Protein AF-A0A150UNK2-F1 (afdb_monomer_lite)

pLDDT: mean 72.12, std 15.68, range [41.41, 93.94]

Sequence (93 aa):
LLQNENAEIRKLLRYRKDRTKGKRVAIKGKFIFNTREILEVVEKAEAEASTKKSKKRRRMKSTTYEIEEEEEEVLEILSEDSEGECIVVAQQR

Foldseek 3Di:
DVVVVVVVVVVVVVVVVDDPDDDCNVCVPKDKDWPVVVVVVVVVVVVVVVVVVVVVVVVPPPDDDDDPDDDDPDDPDPDDPDVTDIDIDDDDD

Radius of gyration: 26.02 Å; chains: 1; bounding box: 39×38×78 Å

Structure (mmCIF, N/CA/C/O backbone):
data_AF-A0A150UNK2-F1
#
_entry.id   AF-A0A150UNK2-F1
#
loop_
_atom_site.group_PDB
_atom_site.id
_atom_site.type_symbol
_atom_site.label_atom_id
_atom_site.label_alt_id
_atom_site.label_comp_id
_atom_site.label_asym_id
_atom_site.label_entity_id
_atom_site.label_seq_id
_atom_site.pdbx_PDB_ins_code
_atom_site.Cartn_x
_atom_site.Cartn_y
_atom_site.Cartn_z
_atom_site.occupancy
_atom_site.B_iso_or_equiv
_atom_site.auth_seq_id
_atom_site.auth_comp_id
_atom_site.auth_asym_id
_atom_site.auth_atom_id
_atom_site.pdbx_PDB_model_num
ATOM 1 N N . LEU A 1 1 ? -9.037 -15.204 38.621 1.00 69.88 1 LEU A N 1
ATOM 2 C CA . LEU A 1 1 ? -9.211 -13.750 38.852 1.00 69.88 1 LEU A CA 1
ATOM 3 C C . LEU A 1 1 ? -8.127 -12.943 38.142 1.00 69.88 1 LEU A C 1
ATOM 5 O O . LEU A 1 1 ? -8.424 -12.414 37.082 1.00 69.88 1 LEU A O 1
ATOM 9 N N . LEU A 1 2 ? -6.868 -12.990 38.589 1.00 76.75 2 LEU A N 1
ATOM 10 C CA . LEU A 1 2 ? -5.745 -12.246 37.982 1.00 76.75 2 LEU A CA 1
ATOM 11 C C . LEU A 1 2 ? -5.528 -12.471 36.472 1.00 76.75 2 LEU A C 1
ATOM 13 O O . LEU A 1 2 ? -5.153 -11.550 35.752 1.00 76.75 2 LEU A O 1
ATOM 17 N N . GLN A 1 3 ? -5.743 -13.686 35.958 1.00 80.25 3 GLN A N 1
ATOM 18 C CA . GLN A 1 3 ? -5.624 -13.951 34.515 1.00 80.25 3 GLN A CA 1
ATOM 19 C C . GLN A 1 3 ? -6.730 -13.266 33.697 1.00 80.25 3 GLN A C 1
ATOM 21 O O . GLN A 1 3 ? -6.454 -12.769 32.605 1.00 80.25 3 GLN A O 1
ATOM 26 N N . ASN A 1 4 ? -7.950 -13.190 34.240 1.00 79.56 4 ASN A N 1
ATOM 27 C CA . ASN A 1 4 ? -9.080 -12.536 33.581 1.00 79.56 4 ASN A CA 1
ATOM 28 C C . ASN A 1 4 ? -8.902 -11.014 33.579 1.00 79.56 4 ASN A C 1
ATOM 30 O O . ASN A 1 4 ? -9.020 -10.403 32.523 1.00 79.56 4 ASN A O 1
ATOM 34 N N . GLU A 1 5 ? -8.500 -10.418 34.706 1.00 82.12 5 GLU A N 1
ATOM 35 C CA . GLU A 1 5 ? -8.179 -8.982 34.775 1.00 82.12 5 GLU A CA 1
ATOM 36 C C . GLU A 1 5 ? -7.054 -8.602 33.807 1.00 82.12 5 GLU A C 1
ATOM 38 O O . GLU A 1 5 ? -7.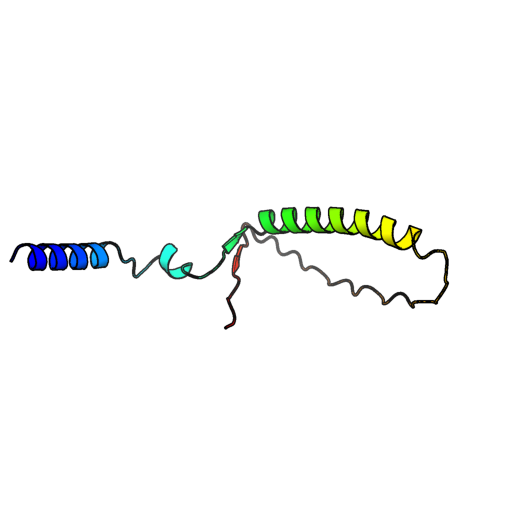160 -7.636 33.052 1.00 82.12 5 GLU A O 1
ATOM 43 N N . ASN A 1 6 ? -5.992 -9.410 33.742 1.00 88.44 6 ASN A N 1
ATOM 44 C CA . ASN A 1 6 ? -4.914 -9.193 32.780 1.00 88.44 6 ASN A CA 1
ATOM 45 C C . ASN A 1 6 ? -5.395 -9.292 31.323 1.00 88.44 6 ASN A C 1
ATOM 47 O O . ASN A 1 6 ? -4.918 -8.545 30.464 1.00 88.44 6 ASN A O 1
ATOM 51 N N . ALA A 1 7 ? -6.323 -10.201 31.018 1.00 90.81 7 ALA A N 1
ATOM 52 C CA . ALA A 1 7 ? -6.898 -10.329 29.683 1.00 90.81 7 ALA A CA 1
ATOM 53 C C . ALA A 1 7 ? -7.769 -9.116 29.313 1.00 90.81 7 ALA A C 1
ATOM 55 O O . ALA A 1 7 ? -7.676 -8.614 28.187 1.00 90.81 7 ALA A O 1
ATOM 56 N N . GLU A 1 8 ? -8.559 -8.604 30.254 1.00 90.56 8 GLU A N 1
ATOM 57 C CA . GLU A 1 8 ? -9.389 -7.412 30.066 1.00 90.56 8 GLU A CA 1
ATOM 58 C C . GLU A 1 8 ? -8.547 -6.151 29.862 1.00 90.56 8 GLU A C 1
ATOM 60 O O . GLU A 1 8 ? -8.753 -5.429 28.883 1.00 90.56 8 GLU A O 1
ATOM 65 N N . ILE A 1 9 ? -7.519 -5.939 30.688 1.00 91.06 9 ILE A N 1
ATOM 66 C CA . ILE A 1 9 ? -6.581 -4.816 30.543 1.00 91.06 9 ILE A CA 1
ATOM 67 C C . ILE A 1 9 ? -5.889 -4.867 29.175 1.00 91.06 9 ILE A C 1
ATOM 69 O O . ILE A 1 9 ? -5.782 -3.852 28.481 1.00 91.06 9 ILE A O 1
ATOM 73 N N . ARG A 1 10 ? -5.466 -6.057 28.728 1.00 90.06 10 ARG A N 1
ATOM 74 C CA . ARG A 1 10 ? -4.860 -6.240 27.399 1.00 90.06 10 ARG A CA 1
ATOM 75 C C . ARG A 1 10 ? -5.836 -5.921 26.265 1.00 90.06 10 ARG A C 1
ATOM 77 O O . ARG A 1 10 ? -5.420 -5.290 25.292 1.00 90.06 10 ARG A O 1
ATOM 84 N N . LYS A 1 11 ? -7.110 -6.315 26.367 1.00 89.25 11 LYS A N 1
ATOM 85 C CA . LYS A 1 11 ? -8.156 -5.957 25.387 1.00 89.25 11 LYS A CA 1
ATOM 86 C C . LYS A 1 11 ? -8.348 -4.444 25.303 1.00 89.25 11 LYS A C 1
ATOM 88 O O . LYS A 1 11 ? -8.353 -3.887 24.208 1.00 89.25 11 LYS A O 1
ATOM 93 N N . LEU A 1 12 ? -8.435 -3.781 26.451 1.00 88.25 12 LEU A N 1
ATOM 94 C CA . LEU A 1 12 ? -8.648 -2.337 26.550 1.00 88.25 12 LEU A CA 1
ATOM 95 C C . LEU A 1 12 ? -7.468 -1.552 25.956 1.00 88.25 12 LEU A C 1
ATOM 97 O O . LEU A 1 12 ? -7.654 -0.588 25.212 1.00 88.25 12 LEU A O 1
ATOM 101 N N . LEU A 1 13 ? -6.241 -2.013 26.210 1.00 88.56 13 LEU A N 1
ATOM 102 C CA . LEU A 1 13 ? -5.034 -1.445 25.612 1.00 88.56 13 LEU A CA 1
ATOM 103 C C . LEU A 1 13 ? -4.967 -1.645 24.096 1.00 88.56 13 LEU A C 1
ATOM 105 O O . LEU A 1 13 ? -4.539 -0.725 23.400 1.00 88.56 13 LEU A O 1
ATOM 109 N N . ARG A 1 14 ? -5.383 -2.806 23.570 1.00 87.44 14 ARG A N 1
ATOM 110 C CA . ARG A 1 14 ? -5.473 -3.021 22.114 1.00 87.44 14 ARG A CA 1
ATOM 111 C C . ARG A 1 14 ? -6.445 -2.035 21.482 1.00 87.44 14 ARG A C 1
ATOM 113 O O . ARG A 1 14 ? -6.047 -1.319 20.576 1.00 87.44 14 ARG A O 1
ATOM 120 N N . TYR A 1 15 ? -7.642 -1.900 22.048 1.00 83.50 15 TYR A N 1
ATOM 121 C CA . TYR A 1 15 ? -8.654 -0.975 21.540 1.00 83.50 15 TYR A CA 1
ATOM 122 C C . TYR A 1 15 ? -8.170 0.484 21.518 1.00 83.50 15 TYR A C 1
ATOM 124 O O . TYR A 1 15 ? -8.387 1.198 20.547 1.00 83.50 15 TYR A O 1
ATOM 132 N N . ARG A 1 16 ? -7.445 0.928 22.557 1.00 81.31 16 ARG A N 1
ATOM 133 C CA . ARG A 1 16 ? -6.850 2.280 22.597 1.00 81.31 16 ARG A CA 1
ATOM 134 C C . ARG A 1 16 ? -5.720 2.480 21.583 1.00 81.31 16 ARG A C 1
ATOM 136 O O . ARG A 1 16 ? -5.478 3.606 21.156 1.00 81.31 16 ARG A O 1
ATOM 143 N N . LYS A 1 17 ? -4.989 1.416 21.245 1.00 82.75 17 LYS A N 1
ATOM 144 C CA . LYS A 1 17 ? -3.891 1.451 20.267 1.00 82.75 17 LYS A CA 1
ATOM 145 C C . LYS A 1 17 ? -4.381 1.296 18.829 1.00 82.75 17 LYS A C 1
ATOM 147 O O . LYS A 1 17 ? -3.696 1.762 17.915 1.00 82.75 17 LYS A O 1
ATOM 152 N N . ASP A 1 18 ? -5.540 0.679 18.633 1.00 84.69 18 ASP A N 1
ATOM 153 C CA . ASP A 1 18 ? -6.158 0.520 17.327 1.00 84.69 18 ASP A CA 1
ATOM 154 C C . ASP A 1 18 ? -6.600 1.881 16.793 1.00 84.69 18 ASP A C 1
ATOM 156 O O . ASP A 1 18 ? -7.549 2.516 17.250 1.00 84.69 18 ASP A O 1
ATOM 160 N N . ARG A 1 19 ? -5.866 2.357 15.787 1.00 81.88 19 ARG A N 1
ATOM 161 C CA . ARG A 1 19 ? -6.229 3.573 15.067 1.00 81.88 19 ARG A CA 1
ATOM 162 C C . ARG A 1 19 ? -7.321 3.236 14.063 1.00 81.88 19 ARG A C 1
ATOM 164 O O . ARG A 1 19 ? -7.113 2.405 13.185 1.00 81.88 19 ARG A O 1
ATOM 171 N N . THR A 1 20 ? -8.451 3.925 14.171 1.00 84.62 20 THR A N 1
ATOM 172 C CA . THR A 1 20 ? -9.601 3.777 13.263 1.00 84.62 20 THR A CA 1
ATOM 173 C C . THR A 1 20 ? -9.660 4.863 12.187 1.00 84.62 20 THR A C 1
ATOM 175 O O . THR A 1 20 ? -10.347 4.691 11.187 1.00 84.62 20 THR A O 1
ATOM 178 N N . LYS A 1 21 ? -8.929 5.976 12.358 1.00 84.88 21 LYS A N 1
ATOM 179 C CA . LYS A 1 21 ? -8.919 7.126 11.436 1.00 84.88 21 LYS A CA 1
ATOM 180 C C . LYS A 1 21 ? -7.503 7.667 11.186 1.00 84.88 21 LYS A C 1
ATOM 182 O O . LYS A 1 21 ? -6.565 7.380 11.933 1.00 84.88 21 LYS A O 1
ATOM 187 N N . GLY A 1 22 ? -7.366 8.495 10.148 1.00 86.88 22 GLY A N 1
ATOM 188 C CA . GLY A 1 22 ? -6.152 9.256 9.823 1.00 86.88 22 GLY A CA 1
ATOM 189 C C . GLY A 1 22 ? -5.216 8.579 8.814 1.00 86.88 22 GLY A C 1
ATOM 190 O O . GLY A 1 22 ? -5.488 7.483 8.326 1.00 86.88 22 GLY A O 1
ATOM 191 N N . LYS A 1 23 ? -4.079 9.236 8.524 1.00 84.38 23 LYS A N 1
ATOM 192 C CA . LYS A 1 23 ? -3.141 8.835 7.454 1.00 84.38 23 LYS A CA 1
ATOM 193 C C . LYS A 1 23 ? -2.710 7.368 7.556 1.00 84.38 23 LYS A C 1
ATOM 195 O O . LYS A 1 23 ? -2.858 6.635 6.593 1.00 84.38 23 LYS A O 1
ATOM 200 N N . ARG A 1 24 ? -2.270 6.905 8.737 1.00 81.75 24 ARG A N 1
ATOM 201 C CA . ARG A 1 24 ? -1.809 5.510 8.935 1.00 81.75 24 ARG A CA 1
ATOM 202 C C . ARG A 1 24 ? -2.869 4.456 8.614 1.00 81.75 24 ARG A C 1
ATOM 204 O O . ARG A 1 24 ? -2.507 3.371 8.188 1.00 81.75 24 ARG A O 1
ATOM 211 N N . VAL A 1 25 ? -4.146 4.762 8.843 1.00 86.12 25 VAL A N 1
ATOM 212 C CA . VAL A 1 25 ? -5.253 3.849 8.524 1.00 86.12 25 VAL A CA 1
ATOM 213 C C . VAL A 1 25 ? -5.534 3.874 7.026 1.00 86.12 25 VAL A C 1
ATOM 215 O O . VAL A 1 25 ? -5.677 2.817 6.427 1.00 86.12 25 VAL A O 1
ATOM 218 N N . ALA A 1 26 ? -5.520 5.061 6.412 1.00 83.50 26 ALA A N 1
ATOM 219 C CA . ALA A 1 26 ? -5.740 5.238 4.975 1.00 83.50 26 ALA A CA 1
ATOM 220 C C . ALA A 1 26 ? -4.670 4.562 4.097 1.00 83.50 26 ALA A C 1
ATOM 222 O O . ALA A 1 26 ? -4.975 4.135 2.980 1.00 83.50 26 ALA A O 1
ATOM 223 N N . ILE A 1 27 ? -3.438 4.463 4.608 1.00 83.94 27 ILE A N 1
ATOM 224 C CA . ILE A 1 27 ? -2.293 3.835 3.929 1.00 83.94 27 ILE A CA 1
ATOM 225 C C . ILE A 1 27 ? -2.038 2.388 4.383 1.00 83.94 27 ILE A C 1
ATOM 227 O O . ILE A 1 27 ? -1.135 1.733 3.873 1.00 83.94 27 ILE A O 1
ATOM 231 N N . LYS A 1 28 ? -2.798 1.862 5.355 1.00 82.94 28 LYS A N 1
ATOM 232 C CA . LYS A 1 28 ? -2.598 0.498 5.862 1.00 82.94 28 LYS A CA 1
ATOM 233 C C . LYS A 1 28 ? -2.865 -0.515 4.746 1.00 82.94 28 LYS A C 1
ATOM 235 O O . LYS A 1 28 ? -3.931 -0.494 4.143 1.00 82.94 28 LYS A O 1
ATOM 240 N N . GLY A 1 29 ? -1.912 -1.41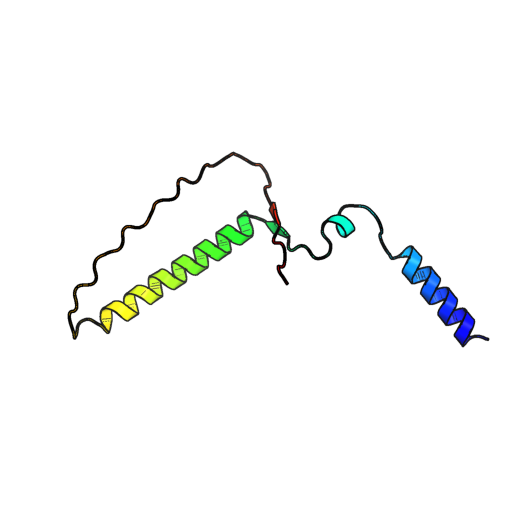9 4.510 1.00 79.56 29 GLY A N 1
ATOM 241 C CA . GLY A 1 29 ? -2.015 -2.432 3.452 1.00 79.56 29 GLY A CA 1
ATOM 242 C C . GLY A 1 29 ? -1.805 -1.889 2.035 1.00 79.56 29 GLY A C 1
ATOM 243 O O . GLY A 1 29 ? -1.974 -2.637 1.081 1.00 79.56 29 GLY A O 1
ATOM 244 N N . LYS A 1 30 ? -1.437 -0.609 1.897 1.00 83.44 30 LYS A N 1
ATOM 245 C CA . LYS A 1 30 ? -1.001 -0.012 0.638 1.00 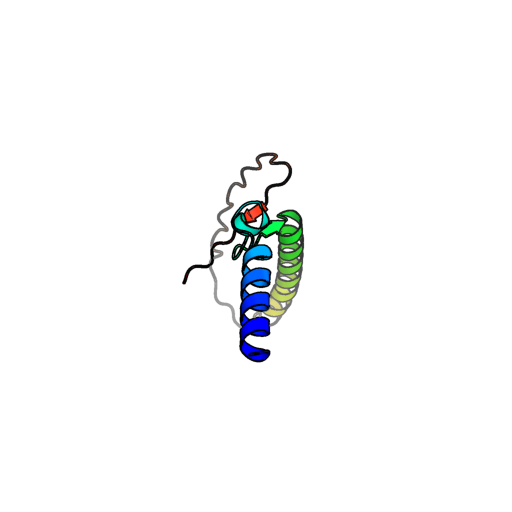83.44 30 LYS A CA 1
ATOM 246 C C . LYS A 1 30 ? 0.507 0.161 0.684 1.00 83.44 30 LYS A C 1
ATOM 248 O O . LYS A 1 30 ? 1.043 0.632 1.688 1.00 83.44 30 LYS A O 1
ATOM 253 N N . PHE A 1 31 ? 1.173 -0.194 -0.402 1.00 75.94 31 PHE A N 1
ATOM 254 C CA . PHE A 1 31 ? 2.564 0.181 -0.595 1.00 75.94 31 PHE A CA 1
ATOM 255 C C . PHE A 1 31 ? 2.596 1.579 -1.203 1.00 75.94 31 PHE A C 1
ATOM 257 O O . PHE A 1 31 ? 1.906 1.840 -2.189 1.00 75.94 31 PHE A O 1
ATOM 264 N N . ILE A 1 32 ? 3.341 2.475 -0.559 1.00 75.19 32 ILE A N 1
ATOM 265 C CA . ILE A 1 32 ? 3.540 3.851 -1.005 1.00 75.19 32 ILE A CA 1
ATOM 266 C C . ILE A 1 32 ? 5.029 4.011 -1.206 1.00 75.19 32 ILE A C 1
ATOM 268 O O . ILE A 1 32 ? 5.796 3.865 -0.255 1.00 75.19 32 ILE A O 1
ATOM 272 N N . PHE A 1 33 ? 5.405 4.306 -2.437 1.00 79.56 33 PHE A N 1
ATOM 273 C CA . PHE A 1 33 ? 6.779 4.582 -2.803 1.00 79.56 33 PHE A CA 1
ATOM 274 C C . PHE A 1 33 ? 6.875 6.012 -3.303 1.00 79.56 33 PHE A C 1
ATOM 276 O O . PHE A 1 33 ? 5.948 6.531 -3.935 1.00 79.56 33 PHE A O 1
ATOM 283 N N . ASN A 1 34 ? 8.001 6.649 -3.007 1.00 85.69 34 ASN A N 1
ATOM 284 C CA . ASN A 1 34 ? 8.334 7.907 -3.639 1.00 85.69 34 ASN A CA 1
ATOM 285 C C . ASN A 1 34 ? 8.700 7.627 -5.098 1.00 85.69 34 ASN A C 1
ATOM 287 O O . ASN A 1 34 ? 9.525 6.757 -5.378 1.00 85.69 34 ASN A O 1
ATOM 291 N N . THR A 1 35 ? 8.116 8.384 -6.020 1.00 85.25 35 THR A N 1
ATOM 292 C CA . THR A 1 35 ? 8.410 8.270 -7.451 1.00 85.25 35 THR A CA 1
ATOM 293 C C . THR A 1 35 ? 9.905 8.427 -7.724 1.00 85.25 35 THR A C 1
ATOM 295 O O . THR A 1 35 ? 10.457 7.664 -8.507 1.00 85.25 35 THR A O 1
ATOM 298 N N . ARG A 1 36 ? 10.603 9.310 -6.993 1.00 84.44 36 ARG A N 1
ATOM 299 C CA . ARG A 1 36 ? 12.065 9.465 -7.111 1.00 84.44 36 ARG A CA 1
ATOM 300 C C . ARG A 1 36 ? 12.828 8.185 -6.765 1.00 84.44 36 ARG A C 1
ATOM 302 O O . ARG A 1 36 ? 13.722 7.791 -7.500 1.00 84.44 36 ARG A O 1
ATOM 309 N N . GLU A 1 37 ? 12.442 7.512 -5.682 1.00 83.50 37 GLU A N 1
ATOM 310 C CA . GLU A 1 37 ? 13.083 6.260 -5.259 1.00 83.50 37 GLU A CA 1
ATOM 311 C C . GLU A 1 37 ? 12.844 5.136 -6.275 1.00 83.50 37 GLU A C 1
ATOM 313 O O . GLU A 1 37 ? 13.747 4.345 -6.536 1.00 83.50 37 GLU A O 1
ATOM 318 N N . ILE A 1 38 ? 11.650 5.074 -6.881 1.00 86.19 38 ILE A N 1
ATOM 319 C CA . ILE A 1 38 ? 11.360 4.111 -7.952 1.00 86.19 38 ILE A CA 1
ATOM 320 C C . ILE A 1 38 ? 12.207 4.413 -9.186 1.00 86.19 38 ILE A C 1
ATOM 322 O O . ILE A 1 38 ? 12.821 3.494 -9.723 1.00 86.19 38 ILE A O 1
ATOM 326 N N . LEU A 1 39 ? 12.261 5.675 -9.620 1.00 88.38 39 LEU A N 1
ATOM 327 C CA . LEU A 1 39 ? 13.022 6.079 -10.803 1.00 88.38 39 LEU A CA 1
ATOM 328 C C . LEU A 1 39 ? 14.501 5.709 -10.669 1.00 88.38 39 LEU A C 1
ATOM 330 O O . LEU A 1 39 ? 15.058 5.103 -11.578 1.00 88.38 39 LEU A O 1
ATOM 334 N N . GLU A 1 40 ? 15.110 5.953 -9.506 1.00 90.69 40 GLU A N 1
ATOM 335 C CA . GLU A 1 40 ? 16.498 5.552 -9.248 1.00 90.69 40 GLU A CA 1
ATOM 336 C C . GLU A 1 40 ? 16.715 4.033 -9.333 1.00 90.69 40 GLU A C 1
ATOM 338 O O . GLU A 1 40 ? 17.775 3.569 -9.757 1.00 90.69 40 GLU A O 1
ATOM 343 N N . VAL A 1 41 ? 15.744 3.232 -8.884 1.00 89.56 41 VAL A N 1
ATOM 344 C CA . VAL A 1 41 ? 15.826 1.765 -8.960 1.00 89.56 41 VAL A CA 1
ATOM 345 C C . VAL A 1 41 ? 15.675 1.289 -10.403 1.00 89.56 41 VAL A C 1
ATOM 347 O O . VAL A 1 41 ? 16.418 0.400 -10.824 1.00 89.56 41 VAL A O 1
ATOM 350 N N . VAL A 1 42 ? 14.748 1.883 -11.157 1.00 91.38 42 VAL A N 1
ATOM 351 C CA . VAL A 1 42 ? 14.519 1.574 -12.574 1.00 91.38 42 VAL A CA 1
ATOM 352 C C . VAL A 1 42 ? 15.765 1.899 -13.392 1.00 91.38 42 VAL A C 1
ATOM 354 O O . VAL A 1 42 ? 16.278 1.015 -14.075 1.00 91.38 42 VAL A O 1
ATOM 357 N N . GLU A 1 43 ? 16.330 3.096 -13.232 1.00 93.94 43 GLU A N 1
ATOM 358 C CA . GLU A 1 43 ? 17.537 3.528 -13.945 1.00 93.94 43 GLU A CA 1
ATOM 359 C C . GLU A 1 43 ? 18.721 2.577 -13.690 1.00 93.94 43 GLU A C 1
ATOM 361 O O . GLU A 1 43 ? 19.410 2.142 -14.617 1.00 93.94 43 GLU A O 1
ATOM 366 N N . LYS A 1 44 ? 18.927 2.161 -12.432 1.00 93.44 44 LYS A N 1
ATOM 367 C CA . LYS A 1 44 ? 19.958 1.169 -12.078 1.00 93.44 44 LYS A CA 1
ATOM 368 C C . LYS A 1 44 ? 19.703 -0.187 -12.739 1.00 93.44 44 LYS A C 1
ATOM 370 O O . LYS A 1 44 ? 20.637 -0.798 -13.262 1.00 93.44 44 LYS A O 1
ATOM 375 N N . ALA A 1 45 ? 18.460 -0.664 -12.732 1.00 92.38 45 ALA A N 1
ATOM 376 C CA . ALA A 1 45 ? 18.096 -1.942 -13.337 1.00 92.38 45 ALA A CA 1
ATOM 377 C C . ALA A 1 45 ? 18.285 -1.934 -14.864 1.00 92.38 45 ALA A C 1
ATOM 379 O O . ALA A 1 45 ? 18.801 -2.905 -15.427 1.00 92.38 45 ALA A O 1
ATOM 380 N N . GLU A 1 46 ? 17.934 -0.835 -15.531 1.00 90.75 46 GLU A N 1
ATOM 381 C CA . GLU A 1 46 ? 18.155 -0.631 -16.964 1.00 90.75 46 GLU A CA 1
ATOM 382 C C . GLU A 1 46 ? 19.648 -0.599 -17.311 1.00 90.75 46 GLU A C 1
ATOM 384 O O . GLU A 1 46 ? 20.087 -1.294 -18.237 1.00 90.75 46 GLU A O 1
ATOM 389 N N . ALA A 1 47 ? 20.459 0.122 -16.530 1.00 90.69 47 ALA A N 1
ATOM 390 C CA . ALA A 1 47 ? 21.912 0.145 -16.684 1.00 90.69 47 ALA A CA 1
ATOM 391 C C . ALA A 1 47 ? 22.530 -1.258 -16.513 1.00 90.69 47 ALA A C 1
ATOM 393 O O . ALA A 1 47 ? 23.368 -1.696 -17.308 1.00 90.69 47 ALA A O 1
ATOM 394 N N . GLU A 1 48 ? 22.082 -2.035 -15.528 1.00 89.50 48 GLU A N 1
ATOM 395 C CA . GLU A 1 48 ? 22.513 -3.426 -15.373 1.00 89.50 48 GLU A CA 1
ATOM 396 C C . GLU A 1 48 ? 22.056 -4.330 -16.527 1.00 89.50 48 GLU A C 1
ATOM 398 O O . GLU A 1 48 ? 22.797 -5.220 -16.960 1.00 89.50 48 GLU A O 1
ATOM 403 N N . ALA A 1 49 ? 20.839 -4.144 -17.034 1.00 83.25 49 ALA A N 1
ATOM 404 C CA . ALA A 1 49 ? 20.311 -4.932 -18.141 1.00 83.25 49 ALA A CA 1
ATOM 405 C C . ALA A 1 49 ? 21.057 -4.638 -19.453 1.00 83.25 49 ALA A C 1
ATOM 407 O O . ALA A 1 49 ? 21.392 -5.571 -20.194 1.00 83.25 49 ALA A O 1
ATOM 408 N N . SER A 1 50 ? 21.382 -3.372 -19.726 1.00 79.12 50 SER A N 1
ATOM 409 C CA . SER A 1 50 ? 22.104 -2.953 -20.934 1.00 79.12 50 SER A CA 1
ATOM 410 C C . SER A 1 50 ? 23.510 -3.564 -21.002 1.00 79.12 50 SER A C 1
ATOM 412 O O . SER A 1 50 ? 23.906 -4.122 -22.033 1.00 79.12 50 SER A O 1
ATOM 414 N N . THR A 1 51 ? 24.232 -3.610 -19.879 1.00 72.75 51 THR A N 1
ATOM 415 C CA . THR A 1 51 ? 25.553 -4.259 -19.812 1.00 72.75 51 THR A CA 1
ATOM 416 C C . THR A 1 51 ? 25.473 -5.773 -20.057 1.00 72.75 51 THR A C 1
ATOM 418 O O . THR A 1 51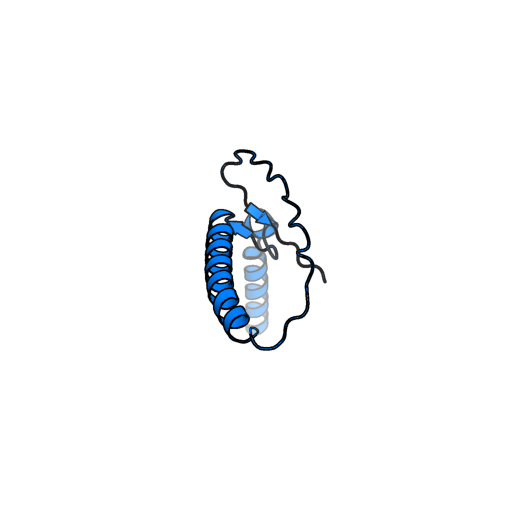 ? 26.348 -6.341 -20.723 1.00 72.75 51 THR A O 1
ATOM 421 N N . LYS A 1 52 ? 24.397 -6.442 -19.608 1.00 61.59 52 LYS A N 1
ATOM 422 C CA . LYS A 1 52 ? 24.152 -7.882 -19.828 1.00 61.59 52 LYS A CA 1
ATOM 423 C C . LYS A 1 52 ? 23.790 -8.210 -21.288 1.00 61.59 52 LYS A C 1
ATOM 425 O O . LYS A 1 52 ? 24.229 -9.252 -21.787 1.00 61.59 52 LYS A O 1
ATOM 430 N N . LYS A 1 53 ? 23.074 -7.332 -22.011 1.00 58.94 53 LYS A N 1
ATOM 431 C CA . LYS A 1 53 ? 22.720 -7.521 -23.441 1.00 58.94 53 LYS A CA 1
ATOM 432 C C . LYS A 1 53 ? 23.965 -7.641 -24.344 1.00 58.94 53 LYS A C 1
ATOM 434 O O . LYS A 1 53 ? 23.986 -8.466 -25.262 1.00 58.94 53 LYS A O 1
ATOM 439 N N . SER A 1 54 ? 25.048 -6.919 -24.034 1.00 55.31 54 SER A N 1
ATOM 440 C CA . SER A 1 54 ? 26.305 -6.973 -24.809 1.00 55.31 54 SER A CA 1
ATOM 441 C C . SER A 1 54 ? 27.018 -8.340 -24.750 1.00 55.31 54 SER A C 1
ATOM 443 O O . SER A 1 54 ? 27.605 -8.789 -25.741 1.00 55.31 54 SER A O 1
ATOM 445 N N . LYS A 1 55 ? 26.922 -9.060 -23.620 1.00 54.94 55 LYS A N 1
ATOM 446 C CA . LYS A 1 55 ? 27.527 -10.395 -23.452 1.00 54.94 55 LYS A CA 1
ATOM 447 C C . LYS A 1 55 ? 26.782 -11.480 -24.233 1.00 54.94 55 LYS A C 1
ATOM 449 O O . LYS A 1 55 ? 27.418 -12.422 -24.706 1.00 54.94 55 LYS A O 1
ATOM 454 N N . LYS A 1 56 ? 25.461 -11.346 -24.419 1.00 55.12 56 LYS A N 1
ATOM 455 C CA . LYS A 1 56 ? 24.644 -12.317 -25.171 1.00 55.12 56 LYS A CA 1
ATOM 456 C C . LYS A 1 56 ? 24.874 -12.206 -26.687 1.00 55.12 56 LYS A C 1
ATOM 458 O O . LYS A 1 56 ? 25.100 -13.231 -27.327 1.00 55.12 56 LYS A O 1
ATOM 463 N N . ARG A 1 57 ? 24.974 -10.984 -27.244 1.00 53.34 57 ARG A N 1
ATOM 464 C CA . ARG A 1 57 ? 25.313 -10.769 -28.674 1.00 53.34 57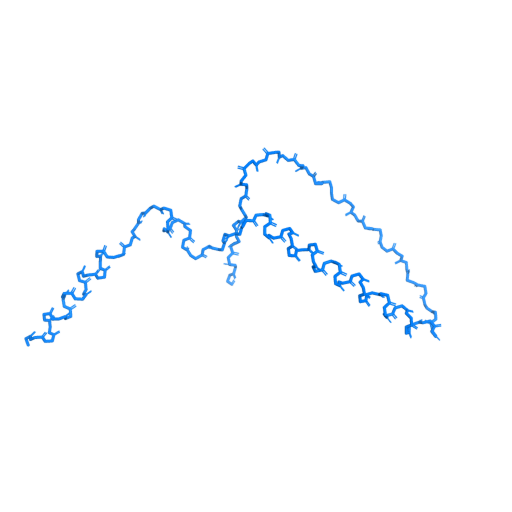 ARG A CA 1
ATOM 465 C C . ARG A 1 57 ? 26.701 -11.303 -29.053 1.00 53.34 57 ARG A C 1
ATOM 467 O O . ARG A 1 57 ? 26.862 -11.802 -30.161 1.00 53.34 57 ARG A O 1
ATOM 474 N N . ARG A 1 58 ? 27.702 -11.276 -28.157 1.00 53.62 58 ARG A N 1
ATOM 475 C CA . ARG A 1 58 ? 29.029 -11.871 -28.449 1.00 53.62 58 ARG A CA 1
ATOM 476 C C . ARG A 1 58 ? 29.024 -13.402 -28.505 1.00 53.62 58 ARG A C 1
ATOM 478 O O . ARG A 1 58 ? 29.887 -13.955 -29.176 1.00 53.62 58 ARG A O 1
ATOM 485 N N . ARG A 1 59 ? 28.073 -14.082 -27.853 1.00 54.44 59 ARG A N 1
ATOM 486 C CA . ARG A 1 59 ? 27.935 -15.551 -27.912 1.00 54.44 59 ARG A CA 1
ATOM 487 C C . ARG A 1 59 ? 27.091 -16.054 -29.089 1.00 54.44 59 ARG A C 1
ATOM 489 O O . ARG A 1 59 ? 27.230 -17.214 -29.441 1.00 54.44 59 ARG A O 1
ATOM 496 N N . MET A 1 60 ? 26.264 -15.205 -29.705 1.00 50.00 60 MET A N 1
ATOM 497 C CA . MET A 1 60 ? 25.369 -15.582 -30.815 1.00 50.00 60 MET A CA 1
ATOM 498 C C . MET A 1 60 ? 25.873 -15.198 -32.214 1.00 50.00 60 MET A C 1
ATOM 500 O O . MET A 1 60 ? 25.128 -15.292 -33.180 1.00 50.00 60 MET A O 1
ATOM 504 N N . LYS A 1 61 ? 27.143 -14.806 -32.371 1.00 51.38 61 LYS A N 1
ATOM 505 C CA . LYS A 1 61 ? 27.717 -14.548 -33.706 1.00 51.38 61 LYS A CA 1
ATOM 506 C C . LYS A 1 61 ? 28.023 -15.815 -34.525 1.00 51.38 61 LYS A C 1
ATOM 508 O O . LYS A 1 61 ? 28.580 -15.685 -35.606 1.00 51.38 61 LYS A O 1
ATOM 513 N N . SER A 1 62 ? 27.692 -17.019 -34.048 1.00 53.28 62 SER A N 1
ATOM 514 C CA . SER A 1 62 ? 27.964 -18.260 -34.790 1.00 53.28 62 SER A CA 1
ATOM 515 C C . SER A 1 62 ? 26.781 -18.848 -35.563 1.00 53.28 62 SER A C 1
ATOM 517 O O . SER A 1 62 ? 26.997 -19.825 -36.265 1.00 53.28 62 SER A O 1
ATOM 519 N N . THR A 1 63 ? 25.570 -18.287 -35.513 1.00 51.12 63 THR A N 1
ATOM 520 C CA . THR A 1 63 ? 24.453 -18.761 -36.358 1.00 51.12 63 THR A CA 1
ATOM 521 C C . THR A 1 63 ? 23.446 -17.639 -36.592 1.00 51.12 63 THR A C 1
ATOM 523 O O . THR A 1 63 ? 22.689 -17.287 -35.689 1.00 51.12 63 THR A O 1
ATOM 526 N N . THR A 1 64 ? 23.473 -17.064 -37.790 1.00 41.41 64 THR A N 1
ATOM 527 C CA . THR A 1 64 ? 22.572 -16.009 -38.263 1.00 41.41 64 THR A CA 1
ATOM 528 C C . THR A 1 64 ? 21.147 -16.544 -38.428 1.00 41.41 64 THR A C 1
ATOM 530 O O . THR A 1 64 ? 20.941 -17.491 -39.180 1.00 41.41 64 THR A O 1
ATOM 533 N N . TYR A 1 65 ? 20.178 -15.914 -37.765 1.00 42.66 65 TYR A N 1
ATOM 534 C CA . TYR A 1 65 ? 18.777 -15.859 -38.185 1.00 42.66 65 TYR A CA 1
ATOM 535 C C . TYR A 1 65 ? 18.354 -14.390 -38.092 1.00 42.66 65 TYR A C 1
ATOM 537 O O . TYR A 1 65 ? 18.675 -13.726 -37.104 1.00 42.66 65 TYR A O 1
ATOM 545 N N . GLU A 1 66 ? 17.724 -13.881 -39.149 1.00 47.75 66 GLU A N 1
ATOM 546 C CA . GLU A 1 66 ? 17.187 -12.522 -39.225 1.00 47.75 66 GLU A CA 1
ATOM 547 C C . GLU A 1 66 ? 16.012 -12.413 -38.244 1.00 47.75 66 GLU A C 1
ATOM 549 O O . GLU A 1 66 ? 15.030 -13.141 -38.360 1.00 47.75 66 GLU A O 1
ATOM 554 N N . ILE A 1 67 ? 16.155 -11.566 -37.225 1.00 51.81 67 ILE A N 1
ATOM 555 C CA . ILE A 1 67 ? 15.073 -11.200 -36.309 1.00 51.81 67 ILE A CA 1
ATOM 556 C C . ILE A 1 67 ? 14.707 -9.773 -36.701 1.00 51.81 67 ILE A C 1
ATOM 558 O O . ILE A 1 67 ? 15.553 -8.887 -36.570 1.00 51.81 67 ILE A O 1
ATOM 562 N N . GLU A 1 68 ? 13.502 -9.582 -37.235 1.00 50.09 68 GLU A N 1
ATOM 563 C CA . GLU A 1 68 ? 12.933 -8.256 -37.486 1.00 50.09 68 GLU A CA 1
ATOM 564 C C . GLU A 1 68 ? 12.910 -7.469 -36.166 1.00 50.09 68 GLU A C 1
ATOM 566 O O . GLU A 1 68 ? 12.478 -7.977 -35.128 1.00 50.09 68 GLU A O 1
ATOM 571 N N . GLU A 1 69 ? 13.469 -6.258 -36.188 1.00 51.06 69 GLU A N 1
ATOM 572 C CA . GLU A 1 69 ? 13.462 -5.343 -35.049 1.00 51.06 69 GLU A CA 1
ATOM 573 C C . GLU A 1 69 ? 12.030 -4.817 -34.878 1.00 51.06 69 GLU A C 1
ATOM 575 O O . GLU A 1 69 ? 11.564 -3.998 -35.662 1.00 51.06 69 GLU A O 1
ATOM 580 N N . GLU A 1 70 ? 11.314 -5.345 -33.885 1.00 50.66 70 GLU A N 1
ATOM 581 C CA . GLU A 1 70 ? 9.992 -4.858 -33.483 1.00 50.66 70 GLU A CA 1
ATOM 582 C C . GLU A 1 70 ? 10.146 -3.412 -32.972 1.00 50.66 70 GLU A C 1
ATOM 584 O O . GLU A 1 70 ? 10.904 -3.160 -32.030 1.00 50.66 70 GLU A O 1
ATOM 589 N N . GLU A 1 71 ? 9.508 -2.458 -33.658 1.00 49.25 71 GLU A N 1
ATOM 590 C CA . GLU A 1 71 ? 9.616 -1.023 -33.380 1.00 49.25 71 GLU A CA 1
ATOM 591 C C . GLU A 1 71 ? 9.133 -0.707 -31.953 1.00 49.25 71 GLU A C 1
ATOM 593 O O . GLU A 1 71 ? 8.028 -1.057 -31.544 1.00 49.25 71 GLU A O 1
ATOM 598 N N . GLU A 1 72 ? 9.996 -0.052 -31.176 1.00 52.19 72 GLU A N 1
ATOM 599 C CA . GLU A 1 72 ? 9.749 0.340 -29.789 1.00 52.19 72 GLU A CA 1
ATOM 600 C C . GLU A 1 72 ? 8.712 1.482 -29.773 1.00 52.19 72 GLU A C 1
ATOM 602 O O . GLU A 1 72 ? 9.037 2.626 -30.089 1.00 52.19 72 GLU A O 1
ATOM 607 N N . GLU A 1 73 ? 7.445 1.174 -29.459 1.00 51.47 73 GLU A N 1
ATOM 608 C CA . GLU A 1 73 ? 6.385 2.180 -29.291 1.00 51.47 73 GLU A CA 1
ATOM 609 C C . GLU A 1 73 ? 6.790 3.189 -28.201 1.00 51.47 73 GLU A C 1
ATOM 611 O O . GLU A 1 73 ? 6.786 2.900 -27.001 1.00 51.47 73 GLU A O 1
ATOM 616 N N . VAL A 1 74 ? 7.156 4.399 -28.632 1.00 52.03 74 VAL A N 1
ATOM 617 C CA . VAL A 1 74 ? 7.503 5.521 -27.758 1.00 52.03 74 VAL A CA 1
ATOM 618 C C . VAL A 1 74 ? 6.222 6.035 -27.105 1.00 52.03 74 VAL A C 1
ATOM 620 O O . VAL A 1 74 ? 5.462 6.796 -27.699 1.00 52.03 74 VAL A O 1
ATOM 623 N N . LEU A 1 75 ? 5.969 5.609 -25.869 1.00 50.69 75 LEU A N 1
ATOM 624 C CA . LEU A 1 75 ? 4.902 6.167 -25.044 1.00 50.69 75 LEU A CA 1
ATOM 625 C C . LEU A 1 75 ? 5.243 7.625 -24.701 1.00 50.69 75 LEU A C 1
ATOM 627 O O . LEU A 1 75 ? 6.219 7.891 -23.999 1.00 50.69 75 LEU A O 1
ATOM 631 N N . GLU A 1 76 ? 4.438 8.571 -25.192 1.00 51.50 76 GLU A N 1
ATOM 632 C CA . GLU A 1 76 ? 4.515 9.984 -24.811 1.00 51.50 76 GLU A CA 1
ATOM 633 C C . GLU A 1 76 ? 4.257 10.129 -23.304 1.00 51.50 76 GLU A C 1
ATOM 635 O O . GLU A 1 76 ? 3.130 10.017 -22.817 1.00 51.50 76 GLU A O 1
ATOM 640 N N . ILE A 1 77 ? 5.328 10.371 -22.548 1.00 57.66 77 ILE A N 1
ATOM 641 C CA . ILE A 1 77 ? 5.252 10.667 -21.119 1.00 57.66 77 ILE A CA 1
ATOM 642 C C . ILE A 1 77 ? 4.792 12.120 -20.979 1.00 57.66 77 ILE A C 1
ATOM 644 O O . ILE A 1 77 ? 5.583 13.055 -21.116 1.00 57.66 77 ILE A O 1
ATOM 648 N N . LEU A 1 78 ? 3.502 12.317 -20.707 1.00 54.44 78 LEU A N 1
ATOM 649 C CA . LEU A 1 78 ? 2.964 13.613 -20.301 1.00 54.44 78 LEU A CA 1
ATOM 650 C C . LEU A 1 78 ? 3.507 13.952 -18.905 1.00 54.44 78 LEU A C 1
ATOM 652 O O . LEU A 1 78 ? 3.065 13.405 -17.898 1.00 54.44 78 LEU A O 1
ATOM 656 N N . SER A 1 79 ? 4.513 14.826 -18.861 1.00 55.78 79 SER A N 1
ATOM 657 C CA . SER A 1 79 ? 5.100 15.341 -17.623 1.00 55.78 79 SER A CA 1
ATOM 658 C C . SER A 1 79 ? 4.246 16.490 -17.087 1.00 55.78 79 SER A C 1
ATOM 660 O O . SER A 1 79 ? 4.448 17.642 -17.468 1.00 55.78 79 SER A O 1
ATOM 662 N N . GLU A 1 80 ? 3.294 16.190 -16.207 1.00 64.12 80 GLU A N 1
ATOM 663 C CA . GLU A 1 80 ? 2.678 17.207 -15.350 1.00 64.12 80 GLU A CA 1
ATOM 664 C C . GLU A 1 80 ? 3.572 17.427 -14.122 1.00 64.12 80 GLU A C 1
ATOM 666 O O . GLU A 1 80 ? 3.902 16.480 -13.406 1.00 64.12 80 GLU A O 1
ATOM 671 N N . ASP A 1 81 ? 3.995 18.678 -13.896 1.00 55.69 81 ASP A N 1
ATOM 672 C CA . ASP A 1 81 ? 4.785 19.110 -12.733 1.00 55.69 81 ASP A CA 1
ATOM 673 C C . ASP A 1 81 ? 3.975 18.920 -11.435 1.00 55.69 81 ASP A C 1
ATOM 675 O O . ASP A 1 81 ? 3.371 19.844 -10.886 1.00 55.69 81 ASP A O 1
ATOM 679 N N . SER A 1 82 ? 3.933 17.683 -10.948 1.00 55.50 82 SER A N 1
ATOM 680 C CA . SER A 1 82 ? 3.245 17.281 -9.728 1.00 55.50 82 SER A CA 1
ATOM 681 C C . SER A 1 82 ? 4.270 17.183 -8.601 1.00 55.50 82 SER A C 1
ATOM 683 O O . SER A 1 82 ? 4.974 16.182 -8.425 1.00 55.50 82 SER A O 1
ATOM 685 N N . GLU A 1 83 ? 4.414 18.272 -7.840 1.00 57.44 83 GLU A N 1
ATOM 686 C CA . GLU A 1 83 ? 5.252 18.302 -6.642 1.00 57.44 83 GLU A CA 1
ATOM 687 C C . GLU A 1 83 ? 4.774 17.247 -5.626 1.00 57.44 83 GLU A C 1
ATOM 689 O O . GLU A 1 83 ? 3.861 17.463 -4.830 1.00 57.44 83 GLU A O 1
ATOM 694 N N . GLY A 1 84 ? 5.439 16.089 -5.632 1.00 62.47 84 GLY A N 1
ATOM 695 C CA . GLY A 1 84 ? 5.286 15.050 -4.612 1.00 62.47 84 GLY A CA 1
ATOM 696 C C . GLY A 1 84 ? 4.294 13.940 -4.947 1.00 62.47 84 GLY A C 1
ATOM 697 O O . GLY A 1 84 ? 3.632 13.421 -4.044 1.00 62.47 84 GLY A O 1
ATOM 698 N N . GLU A 1 85 ? 4.201 13.544 -6.213 1.00 67.69 85 GLU A N 1
ATOM 699 C CA . GLU A 1 85 ? 3.368 12.415 -6.617 1.00 67.69 85 GLU A CA 1
ATOM 700 C C . GLU A 1 85 ? 3.887 11.092 -6.032 1.00 67.69 85 GLU A C 1
ATOM 702 O O . GLU A 1 85 ? 5.072 10.763 -6.131 1.00 67.69 85 GLU A O 1
ATOM 707 N N . CYS A 1 86 ? 3.002 10.338 -5.376 1.00 67.88 86 CYS A N 1
ATOM 708 C CA . CYS A 1 86 ? 3.302 9.022 -4.816 1.00 67.88 86 CYS A CA 1
ATOM 709 C C . CYS A 1 86 ? 2.419 7.966 -5.479 1.00 67.88 86 CYS A C 1
ATOM 711 O O . CYS A 1 86 ? 1.209 8.147 -5.623 1.00 67.88 86 CYS A O 1
ATOM 713 N N . ILE A 1 87 ? 3.027 6.848 -5.87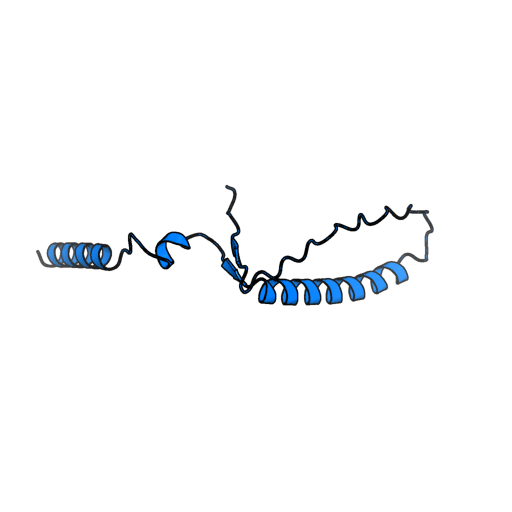0 1.00 72.94 87 ILE A N 1
ATOM 714 C CA . ILE A 1 87 ? 2.327 5.761 -6.553 1.00 72.94 87 ILE A CA 1
ATOM 715 C C . ILE A 1 87 ? 1.778 4.800 -5.497 1.00 72.94 87 ILE A C 1
ATOM 717 O O . ILE A 1 87 ? 2.503 4.337 -4.611 1.00 72.94 87 ILE A O 1
ATOM 721 N N . VAL A 1 88 ? 0.480 4.501 -5.585 1.00 76.44 88 VAL A N 1
ATOM 722 C CA . VAL A 1 88 ? -0.212 3.570 -4.688 1.00 76.44 88 VAL A CA 1
ATOM 723 C C . VAL A 1 88 ? -0.444 2.255 -5.418 1.00 76.44 88 VAL A C 1
ATOM 725 O O . VAL A 1 88 ? -1.266 2.186 -6.329 1.00 76.44 88 VAL A O 1
ATOM 728 N N . VAL A 1 89 ? 0.234 1.191 -4.988 1.00 76.94 89 VAL A N 1
ATOM 729 C CA . VAL A 1 89 ? 0.066 -0.142 -5.586 1.00 76.94 89 VAL A CA 1
ATOM 730 C C . VAL A 1 89 ? -1.018 -0.912 -4.834 1.00 76.94 89 VAL A C 1
ATOM 732 O O . VAL A 1 89 ? -0.903 -1.155 -3.628 1.00 76.94 89 VAL A O 1
ATOM 735 N N . ALA A 1 90 ? -2.082 -1.296 -5.541 1.00 72.88 90 ALA A N 1
ATOM 736 C CA . ALA A 1 90 ? -3.117 -2.180 -5.017 1.00 72.88 90 ALA A CA 1
ATOM 737 C C . ALA A 1 90 ? -2.705 -3.647 -5.209 1.00 72.88 90 ALA A C 1
ATOM 739 O O . ALA A 1 90 ? -2.361 -4.064 -6.311 1.00 72.88 90 ALA A O 1
ATOM 740 N N . GLN A 1 91 ? -2.760 -4.443 -4.142 1.00 65.12 91 GLN A N 1
ATOM 741 C CA . GLN A 1 91 ? -2.517 -5.881 -4.228 1.00 65.12 91 GLN A CA 1
ATOM 742 C C . GLN A 1 91 ? -3.776 -6.569 -4.780 1.00 65.12 91 GLN A C 1
ATOM 744 O O . GLN A 1 91 ? -4.793 -6.636 -4.087 1.00 65.12 91 GLN A O 1
ATOM 749 N N . GLN A 1 92 ? -3.724 -7.054 -6.023 1.00 68.44 92 GLN A N 1
ATOM 750 C CA . GLN A 1 92 ? -4.749 -7.960 -6.551 1.00 68.44 92 GLN A CA 1
ATOM 751 C C . GLN A 1 92 ? -4.584 -9.344 -5.900 1.00 68.44 92 GLN A C 1
ATOM 753 O O . GLN A 1 92 ? -3.459 -9.793 -5.671 1.00 68.44 92 GLN A O 1
ATOM 758 N N . ARG A 1 93 ? -5.708 -9.956 -5.512 1.00 49.22 93 ARG A N 1
ATOM 759 C CA . ARG A 1 93 ? -5.782 -11.294 -4.906 1.00 49.22 93 ARG A CA 1
ATOM 760 C C . ARG A 1 93 ? -6.021 -12.356 -5.961 1.00 49.22 93 ARG A C 1
ATOM 762 O O . ARG A 1 93 ? -6.772 -12.043 -6.909 1.00 49.22 93 ARG A O 1
#

Secondary structure (DSSP, 8-state):
-HHHHHHHHHHHHHHHH---SSHHHHTTT-EEEEHHHHHHHHHHHHHHHHHHHHHHHHHSTTS-------------------TT-EEEE----